Protein AF-A0AAU0EYG3-F1 (afdb_monomer_lite)

Sequence (144 aa):
MEFPILLIVIIALALIFDYINGFHDAANAIATIVSTKVLTPFQAVLWAAFWNFAAFFVAAYLLPGGFKIGNTIAKTVSENYITLEVIFAGIVAGNILELAHLVVWDTIFFFSYLDWRILRGCTDARSKDRLSSRSSITPRCFGI

InterPro domains:
  IPR001204 Phosphate transporter [PF01384] (21-94)
  IPR001204 Phosphate transporter [PTHR11101] (4-108)

Organism: NCBI:txid1735111

pLDDT: mean 74.24, std 15.65, range [35.78, 91.5]

Foldseek 3Di:
DDPPVLVVVLVVLVVVLVVLVLVVVLVLQLLVCVLVVVDDSVVSSVVSVVCSVVVQVCQQPVDDPHPPVVVVVVVVDDPVPPDSVVSVVVSVVSVVVSVVCCVVPVVVVVVVSVVVVVVVVVVVLVVVVVVPPDDDDDDDPDDD

Radius of gyration: 23.28 Å; chains: 1; bounding box: 51×32×68 Å

Structure (mmCIF, N/CA/C/O backbone):
data_AF-A0AAU0EYG3-F1
#
_entry.id   AF-A0AAU0EYG3-F1
#
loop_
_atom_site.group_PDB
_atom_site.id
_atom_site.type_symbol
_atom_site.label_atom_id
_atom_site.label_alt_id
_atom_site.label_comp_id
_atom_site.label_asym_id
_atom_site.label_entity_id
_atom_site.label_seq_id
_atom_site.pdbx_PDB_ins_code
_atom_site.Cartn_x
_atom_site.Cartn_y
_atom_site.Cartn_z
_atom_site.occupancy
_atom_site.B_iso_or_equiv
_atom_site.auth_seq_id
_atom_site.auth_comp_id
_atom_site.auth_asym_id
_atom_site.auth_atom_id
_atom_site.pdbx_PDB_model_num
ATOM 1 N N . MET A 1 1 ? 25.915 -10.167 -21.875 1.00 49.34 1 MET A N 1
ATOM 2 C CA . MET A 1 1 ? 24.647 -10.843 -21.544 1.00 49.34 1 MET A CA 1
ATOM 3 C C . MET A 1 1 ? 24.262 -10.374 -20.132 1.00 49.34 1 MET A C 1
ATOM 5 O O . MET A 1 1 ? 24.940 -9.490 -19.632 1.00 49.34 1 MET A O 1
ATOM 9 N N . GLU A 1 2 ? 23.166 -10.849 -19.535 1.00 59.94 2 GLU A N 1
ATOM 10 C CA . GLU A 1 2 ? 22.831 -10.654 -18.102 1.00 59.94 2 GLU A CA 1
ATOM 11 C C . GLU A 1 2 ? 22.041 -9.407 -17.598 1.00 59.94 2 GLU A C 1
ATOM 13 O O . GLU A 1 2 ? 22.082 -9.093 -16.411 1.00 59.94 2 GLU A O 1
ATOM 18 N N . PHE A 1 3 ? 21.133 -8.807 -18.383 1.00 61.66 3 PHE A N 1
ATOM 19 C CA . PHE A 1 3 ? 20.078 -7.929 -17.813 1.00 61.66 3 PHE A CA 1
ATOM 20 C C . PHE A 1 3 ? 18.914 -8.599 -17.014 1.00 61.66 3 PHE A C 1
ATOM 22 O O . PHE A 1 3 ? 18.184 -7.852 -16.355 1.00 61.66 3 PHE A O 1
ATOM 29 N N . PRO A 1 4 ? 18.676 -9.938 -16.981 1.00 73.94 4 PRO A N 1
ATOM 30 C CA . PRO A 1 4 ? 17.519 -10.481 -16.271 1.00 73.94 4 PRO A CA 1
ATOM 31 C C . PRO A 1 4 ? 17.681 -10.415 -14.748 1.00 73.94 4 PRO A C 1
ATOM 33 O O . PRO A 1 4 ? 16.684 -10.278 -14.053 1.00 73.94 4 PRO A O 1
ATOM 36 N N . ILE A 1 5 ? 18.908 -10.453 -14.213 1.00 83.88 5 ILE A N 1
ATOM 37 C CA . ILE A 1 5 ? 19.129 -10.419 -12.758 1.00 83.88 5 ILE A CA 1
ATOM 38 C C . ILE A 1 5 ? 18.751 -9.046 -12.194 1.00 83.88 5 ILE A C 1
ATOM 40 O O . ILE A 1 5 ? 18.008 -8.974 -11.220 1.00 83.88 5 ILE A O 1
ATOM 44 N N . LEU A 1 6 ? 19.194 -7.958 -12.835 1.00 84.94 6 LEU A N 1
ATOM 45 C CA . LEU A 1 6 ? 18.843 -6.598 -12.415 1.00 84.94 6 LEU A CA 1
ATOM 46 C C . LEU A 1 6 ? 17.331 -6.358 -12.505 1.00 84.94 6 LEU A C 1
ATOM 48 O O . LEU A 1 6 ? 16.744 -5.803 -11.581 1.00 84.94 6 LEU A O 1
ATOM 52 N N . LEU A 1 7 ? 16.689 -6.831 -13.577 1.00 87.31 7 LEU A N 1
ATOM 53 C CA . 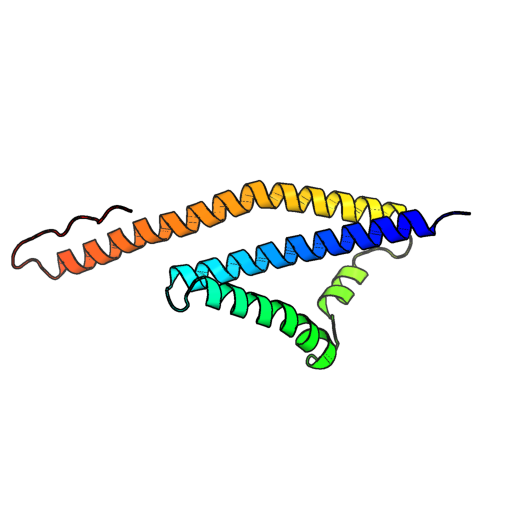LEU A 1 7 ? 15.238 -6.740 -13.727 1.00 87.31 7 LEU A CA 1
ATOM 54 C C . LEU A 1 7 ? 14.496 -7.508 -12.621 1.00 87.31 7 LEU A C 1
ATOM 56 O O . LEU A 1 7 ? 13.555 -6.977 -12.040 1.00 87.31 7 LEU A O 1
ATOM 60 N N . ILE A 1 8 ? 14.933 -8.729 -12.293 1.00 88.94 8 ILE A N 1
ATOM 61 C CA . ILE A 1 8 ? 14.349 -9.528 -11.204 1.00 88.94 8 ILE A CA 1
ATOM 62 C C . ILE A 1 8 ? 14.495 -8.801 -9.863 1.00 88.94 8 ILE A C 1
ATOM 64 O O . ILE A 1 8 ? 13.536 -8.743 -9.095 1.00 88.94 8 ILE A O 1
ATOM 68 N N . VAL A 1 9 ? 15.661 -8.207 -9.592 1.00 88.75 9 VAL A N 1
ATOM 69 C CA . VAL A 1 9 ? 15.902 -7.422 -8.371 1.00 88.75 9 VAL A CA 1
ATOM 70 C C . VAL A 1 9 ? 14.985 -6.199 -8.312 1.00 88.75 9 VAL A C 1
ATOM 72 O O . VAL A 1 9 ? 14.394 -5.936 -7.270 1.00 88.75 9 VAL A O 1
ATOM 75 N N . ILE A 1 10 ? 14.820 -5.482 -9.425 1.00 91.12 10 ILE A N 1
ATOM 76 C CA . ILE A 1 10 ? 13.916 -4.330 -9.524 1.00 91.12 10 ILE A CA 1
ATOM 77 C C . ILE A 1 10 ? 12.471 -4.740 -9.240 1.00 91.12 10 ILE A C 1
ATOM 79 O O . ILE A 1 10 ? 11.805 -4.083 -8.446 1.00 91.12 10 ILE A O 1
ATOM 83 N N . ILE A 1 11 ? 11.996 -5.835 -9.838 1.00 91.25 11 ILE A N 1
ATOM 84 C CA . ILE A 1 11 ? 10.639 -6.345 -9.603 1.00 91.25 11 ILE A CA 1
ATOM 85 C C . ILE A 1 11 ? 10.467 -6.742 -8.133 1.00 91.25 11 ILE A C 1
ATOM 87 O O . ILE A 1 11 ? 9.468 -6.384 -7.518 1.00 91.25 11 ILE A O 1
ATOM 91 N N . ALA A 1 12 ? 11.444 -7.435 -7.544 1.00 91.50 12 ALA A N 1
ATOM 92 C CA . ALA A 1 12 ? 11.391 -7.813 -6.136 1.00 91.50 12 ALA A CA 1
ATOM 93 C C . ALA A 1 12 ? 11.335 -6.583 -5.211 1.00 91.50 12 ALA A C 1
ATOM 95 O O . ALA A 1 12 ? 10.511 -6.543 -4.300 1.00 91.50 12 ALA A O 1
ATOM 96 N N . LEU A 1 13 ? 12.159 -5.561 -5.465 1.00 90.38 13 LEU A N 1
ATOM 97 C CA . LEU A 1 13 ? 12.148 -4.309 -4.702 1.00 90.38 13 LEU A CA 1
ATOM 98 C C . LEU A 1 13 ? 10.851 -3.513 -4.893 1.00 90.38 13 LEU A C 1
ATOM 100 O O . LEU A 1 13 ? 10.367 -2.919 -3.934 1.00 90.38 13 LEU A O 1
ATOM 104 N N . ALA A 1 14 ? 10.279 -3.515 -6.099 1.00 90.38 14 ALA A N 1
ATOM 105 C CA . ALA A 1 14 ? 8.994 -2.878 -6.372 1.00 90.38 14 ALA A CA 1
ATOM 106 C C . ALA A 1 14 ? 7.854 -3.556 -5.594 1.00 90.38 14 ALA A C 1
ATOM 108 O O . ALA A 1 14 ? 7.039 -2.872 -4.986 1.00 90.38 14 ALA A O 1
ATOM 109 N N . LEU A 1 15 ? 7.840 -4.892 -5.532 1.00 91.12 15 LEU A N 1
ATOM 110 C CA . LEU A 1 15 ? 6.848 -5.636 -4.748 1.00 91.12 15 LEU A CA 1
ATOM 111 C C . LEU A 1 15 ? 6.976 -5.378 -3.241 1.00 91.12 15 LEU A C 1
ATOM 113 O O . LEU A 1 15 ? 5.966 -5.294 -2.546 1.00 91.12 15 LEU A O 1
ATOM 117 N N . ILE A 1 16 ? 8.205 -5.249 -2.732 1.00 90.00 16 ILE A N 1
ATOM 118 C CA . ILE A 1 16 ? 8.446 -4.888 -1.327 1.00 90.00 16 ILE A CA 1
ATOM 119 C C . ILE A 1 16 ? 7.926 -3.476 -1.046 1.00 90.00 16 ILE A C 1
ATOM 121 O O . ILE A 1 16 ? 7.235 -3.276 -0.050 1.00 90.00 16 ILE A O 1
ATOM 125 N N . PHE A 1 17 ? 8.217 -2.524 -1.934 1.00 89.19 17 PHE A N 1
ATOM 126 C CA . PHE A 1 17 ? 7.730 -1.153 -1.825 1.00 89.19 17 PHE A CA 1
ATOM 127 C C . PHE A 1 17 ? 6.195 -1.108 -1.783 1.00 89.19 17 PHE A C 1
ATOM 129 O O . PHE A 1 17 ? 5.628 -0.591 -0.825 1.00 89.19 17 PHE A O 1
ATOM 136 N N . ASP A 1 18 ? 5.518 -1.740 -2.747 1.00 88.19 18 ASP A N 1
ATOM 137 C CA . ASP A 1 18 ? 4.051 -1.796 -2.798 1.00 88.19 18 ASP A CA 1
ATOM 138 C C . ASP A 1 18 ? 3.439 -2.442 -1.545 1.00 88.19 18 ASP A C 1
ATOM 140 O O . ASP A 1 18 ? 2.399 -1.996 -1.055 1.00 88.19 18 ASP A O 1
ATOM 144 N N . TYR A 1 19 ? 4.095 -3.464 -0.987 1.00 86.81 19 TYR A N 1
ATOM 145 C CA . TYR A 1 19 ? 3.657 -4.100 0.254 1.00 86.81 19 TYR A CA 1
ATOM 146 C C . TYR A 1 19 ? 3.754 -3.160 1.464 1.00 86.81 19 TYR A C 1
ATOM 148 O O . TYR A 1 19 ? 2.805 -3.076 2.247 1.00 86.81 19 TYR A O 1
ATOM 156 N N . ILE A 1 20 ? 4.879 -2.455 1.626 1.00 86.31 20 ILE A N 1
ATOM 157 C CA . ILE A 1 20 ? 5.084 -1.516 2.740 1.00 86.31 20 ILE A CA 1
ATOM 158 C C . ILE A 1 20 ? 4.069 -0.370 2.655 1.00 86.31 20 ILE A C 1
ATOM 160 O O . ILE A 1 20 ? 3.406 -0.075 3.651 1.00 86.31 20 ILE A O 1
ATOM 164 N N . ASN A 1 21 ? 3.874 0.189 1.457 1.00 85.06 21 ASN A N 1
ATOM 165 C CA . ASN A 1 21 ? 2.897 1.251 1.212 1.00 85.06 21 ASN A CA 1
ATOM 166 C C . ASN A 1 21 ? 1.474 0.807 1.596 1.00 85.06 21 ASN A C 1
ATOM 168 O O . ASN A 1 21 ? 0.775 1.489 2.345 1.00 85.06 21 ASN A O 1
ATOM 172 N N . GLY A 1 22 ? 1.051 -0.380 1.146 1.00 83.69 22 GLY A N 1
ATOM 173 C CA . GLY A 1 22 ? -0.272 -0.917 1.476 1.00 83.69 22 GLY A CA 1
ATOM 174 C C . GLY A 1 22 ? -0.457 -1.214 2.970 1.00 83.69 22 GLY A C 1
ATOM 175 O O . GLY A 1 22 ? -1.558 -1.060 3.506 1.00 83.69 22 GLY A O 1
ATOM 176 N N . PHE A 1 23 ? 0.610 -1.612 3.672 1.00 82.44 23 PHE A N 1
ATOM 177 C CA . PHE A 1 23 ? 0.573 -1.830 5.119 1.00 82.44 23 PHE A CA 1
ATOM 178 C C . PHE A 1 23 ? 0.350 -0.522 5.890 1.00 82.44 23 PHE A C 1
ATOM 180 O O . PHE A 1 23 ? -0.445 -0.505 6.834 1.00 82.44 23 PHE A O 1
ATOM 187 N N . HIS A 1 24 ? 0.987 0.574 5.469 1.00 79.62 24 HIS A N 1
ATOM 188 C CA . HIS A 1 24 ? 0.820 1.887 6.091 1.00 79.62 24 HIS A CA 1
ATOM 189 C C . HIS A 1 24 ? -0.625 2.404 5.960 1.00 79.62 24 HIS A C 1
ATOM 191 O O . HIS A 1 24 ? -1.254 2.792 6.951 1.00 79.62 24 HIS A O 1
ATOM 197 N N . ASP A 1 25 ? -1.211 2.303 4.764 1.00 82.31 25 ASP A N 1
ATOM 198 C CA . ASP A 1 25 ? -2.606 2.691 4.521 1.00 82.31 25 ASP A CA 1
ATOM 199 C C . ASP A 1 25 ? -3.598 1.832 5.321 1.00 82.31 25 ASP A C 1
ATOM 201 O O . ASP A 1 25 ? -4.579 2.338 5.884 1.00 82.31 25 ASP A O 1
ATOM 205 N N . ALA A 1 26 ? -3.323 0.529 5.442 1.00 82.69 26 ALA A N 1
ATOM 206 C CA . ALA A 1 26 ? -4.112 -0.364 6.280 1.00 82.69 26 ALA A CA 1
ATOM 207 C C . ALA A 1 26 ? -4.020 0.015 7.768 1.00 82.69 26 ALA A C 1
ATOM 209 O O . ALA A 1 26 ? -5.050 0.061 8.445 1.00 82.69 26 ALA A O 1
ATOM 210 N N . ALA A 1 27 ? -2.826 0.325 8.283 1.00 81.25 27 ALA A N 1
ATOM 211 C CA . ALA A 1 27 ? -2.620 0.713 9.679 1.00 81.25 27 ALA A CA 1
ATOM 212 C C . ALA A 1 27 ? -3.397 1.991 10.040 1.00 81.25 27 ALA A C 1
ATOM 214 O O . ALA A 1 27 ? -4.097 2.030 11.061 1.00 81.25 27 ALA A O 1
ATOM 215 N N . ASN A 1 28 ? -3.366 2.990 9.155 1.00 79.25 28 ASN A N 1
ATOM 216 C CA . ASN A 1 28 ? -4.096 4.245 9.319 1.00 79.25 28 ASN A CA 1
ATOM 217 C C . ASN A 1 28 ? -5.619 4.026 9.369 1.00 79.25 28 ASN A C 1
ATOM 219 O O . ASN A 1 28 ? -6.313 4.596 10.220 1.00 79.25 28 ASN A O 1
ATOM 223 N N . ALA A 1 29 ? -6.154 3.148 8.516 1.00 76.88 29 ALA A N 1
ATOM 224 C CA . ALA A 1 29 ? -7.573 2.797 8.527 1.00 76.88 29 ALA A CA 1
ATOM 225 C C . ALA A 1 29 ? -7.969 1.973 9.770 1.00 76.88 29 ALA A C 1
ATOM 227 O O . ALA A 1 29 ? -8.997 2.247 10.396 1.00 76.88 29 ALA A O 1
ATOM 228 N N . ILE A 1 30 ? -7.151 1.001 10.184 1.00 82.75 30 ILE A N 1
ATOM 229 C CA . ILE A 1 30 ? -7.427 0.130 11.340 1.00 82.75 30 ILE A CA 1
ATOM 230 C C . ILE A 1 30 ? -7.464 0.933 12.645 1.00 82.75 30 ILE A C 1
ATOM 232 O O . ILE A 1 30 ? -8.352 0.715 13.474 1.00 82.75 30 ILE A O 1
ATOM 236 N N . ALA A 1 31 ? -6.554 1.891 12.827 1.00 78.44 31 ALA A N 1
ATOM 237 C CA . ALA A 1 31 ? -6.488 2.694 14.045 1.00 78.44 31 ALA A CA 1
ATOM 238 C C . ALA A 1 31 ? -7.791 3.458 14.333 1.00 78.44 31 ALA A C 1
ATOM 240 O O . ALA A 1 31 ? -8.221 3.537 15.486 1.00 78.44 31 ALA A O 1
ATOM 241 N N . THR A 1 32 ? -8.472 3.959 13.297 1.00 77.00 32 THR A N 1
ATOM 242 C CA . THR A 1 32 ? -9.770 4.639 13.451 1.00 77.00 32 THR A CA 1
ATOM 243 C C . THR A 1 32 ? -10.869 3.686 13.924 1.00 77.00 32 THR A C 1
ATOM 245 O O . THR A 1 32 ? -11.599 3.982 14.875 1.00 77.00 32 THR A O 1
ATOM 248 N N . ILE A 1 33 ? -10.968 2.514 13.298 1.00 80.50 33 ILE A N 1
ATOM 249 C CA . ILE A 1 33 ? -12.004 1.510 13.561 1.00 80.50 33 ILE A CA 1
ATOM 250 C C . ILE A 1 33 ? -11.829 0.908 14.960 1.00 80.50 33 ILE A C 1
ATOM 252 O O . ILE A 1 33 ? -12.796 0.764 15.713 1.00 80.50 33 ILE A O 1
ATOM 256 N N . VAL A 1 34 ? -10.588 0.604 15.343 1.00 78.44 34 VAL A N 1
ATOM 257 C CA . VAL A 1 34 ? -10.267 0.050 16.664 1.00 78.44 34 VAL A CA 1
ATOM 258 C C . VAL A 1 34 ? -10.435 1.112 17.754 1.00 78.44 34 VAL A C 1
ATOM 260 O O . VAL A 1 34 ? -10.983 0.822 18.819 1.00 78.44 34 VAL A O 1
ATOM 263 N N . SER A 1 35 ? -10.064 2.371 17.490 1.00 74.44 35 SER A N 1
ATOM 264 C CA . SER A 1 35 ? -10.273 3.472 18.442 1.00 74.44 35 SER A CA 1
ATOM 265 C C . SER A 1 35 ? -11.762 3.757 18.679 1.00 74.44 35 SER A C 1
ATOM 267 O O . SER A 1 35 ? -12.186 3.978 19.819 1.00 74.44 35 SER A O 1
ATOM 269 N N . THR A 1 36 ? -12.593 3.678 17.641 1.00 81.44 36 THR A N 1
ATOM 270 C CA . THR A 1 36 ? -14.051 3.843 17.768 1.00 81.44 36 THR A CA 1
ATOM 271 C C . THR A 1 36 ? -14.755 2.624 18.371 1.00 81.44 36 THR A C 1
ATOM 273 O O . THR A 1 36 ? -15.931 2.723 18.712 1.00 81.44 36 THR A O 1
ATOM 276 N N . LYS A 1 37 ? -14.042 1.506 18.584 1.00 76.06 37 LYS A N 1
ATOM 277 C CA . LYS A 1 37 ? -14.567 0.241 19.131 1.00 76.06 37 LYS A CA 1
ATOM 278 C C . LYS A 1 37 ? -15.742 -0.336 18.328 1.00 76.06 37 LYS A C 1
ATOM 280 O O . LYS A 1 37 ? -16.561 -1.064 18.881 1.00 76.06 37 LYS A O 1
ATOM 285 N N . VAL A 1 38 ? -15.825 -0.024 17.033 1.00 78.88 38 VAL A N 1
ATOM 286 C CA . VAL A 1 38 ? -16.881 -0.549 16.149 1.00 78.88 38 VAL A CA 1
ATOM 287 C C . VAL A 1 38 ? -16.617 -2.016 15.801 1.00 78.88 38 VAL A C 1
ATOM 289 O O . VAL A 1 38 ? -17.554 -2.802 15.698 1.00 78.88 38 VAL A O 1
ATOM 292 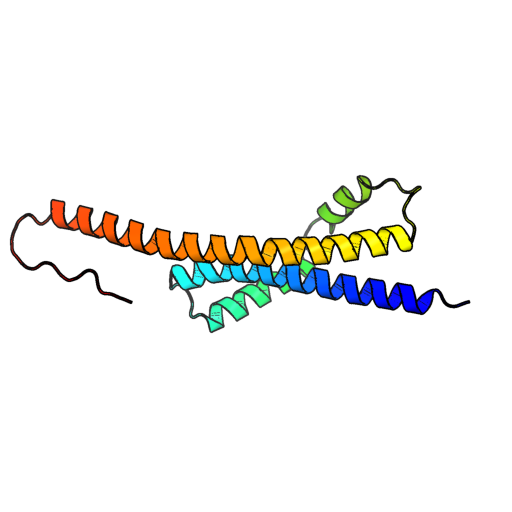N N . LEU A 1 39 ? -15.343 -2.398 15.659 1.00 81.38 39 LEU A N 1
ATOM 293 C CA . LEU A 1 39 ? -14.918 -3.770 15.374 1.00 81.38 39 LEU A CA 1
ATOM 294 C C . LEU A 1 39 ? -13.789 -4.196 16.316 1.00 81.38 39 LEU A C 1
ATOM 296 O O . LEU A 1 39 ? -13.017 -3.368 16.806 1.00 81.38 39 LEU A O 1
ATOM 300 N N . THR A 1 40 ? -13.678 -5.504 16.554 1.00 84.38 40 THR A N 1
ATOM 301 C CA . THR A 1 40 ? -12.519 -6.069 17.263 1.00 84.38 40 THR A CA 1
ATOM 302 C C . THR A 1 40 ? -11.244 -5.907 16.420 1.00 84.38 40 THR A C 1
ATOM 304 O O . THR A 1 40 ? -11.337 -5.869 15.190 1.00 84.38 40 THR A O 1
ATOM 307 N N . PRO A 1 41 ? -10.042 -5.847 17.027 1.00 79.19 41 PRO A N 1
ATOM 308 C CA . PRO A 1 41 ? -8.792 -5.632 16.289 1.00 79.19 41 PRO A CA 1
ATOM 309 C C . PRO A 1 41 ? -8.574 -6.644 15.158 1.00 79.19 41 PRO A C 1
ATOM 311 O O . PRO A 1 41 ? -8.170 -6.275 14.062 1.00 79.19 41 PRO A O 1
ATOM 314 N N . PHE A 1 42 ? -8.924 -7.911 15.392 1.00 84.50 42 PHE A N 1
ATOM 315 C CA . PHE A 1 42 ? -8.798 -8.965 14.387 1.00 84.50 42 PHE A CA 1
ATOM 316 C C . PHE A 1 42 ? -9.791 -8.798 13.226 1.00 84.50 42 PHE A C 1
ATOM 318 O O . PHE A 1 42 ? -9.425 -8.948 12.062 1.00 84.50 42 PHE A O 1
ATOM 325 N N . GLN A 1 43 ? -11.039 -8.422 13.525 1.00 86.88 43 GLN A N 1
ATOM 326 C CA . GLN A 1 43 ? -12.035 -8.112 12.495 1.00 86.88 43 GLN A CA 1
ATOM 327 C C . GLN A 1 43 ? -11.638 -6.880 11.678 1.00 86.88 43 GLN A C 1
ATOM 329 O O . GLN A 1 43 ? -11.843 -6.872 10.469 1.00 86.88 43 GLN A O 1
ATOM 334 N N . ALA A 1 44 ? -11.045 -5.864 12.311 1.00 85.56 44 ALA A N 1
ATOM 335 C CA . ALA A 1 44 ? -10.567 -4.670 11.622 1.00 85.56 44 ALA A CA 1
ATOM 336 C C . ALA A 1 44 ? -9.440 -4.995 10.627 1.00 85.56 44 ALA A C 1
ATOM 338 O O . ALA A 1 44 ? -9.465 -4.495 9.505 1.00 85.56 44 ALA A O 1
ATOM 339 N N . VAL A 1 45 ? -8.506 -5.881 10.993 1.00 85.94 45 VAL A N 1
ATOM 340 C CA . VAL A 1 45 ? -7.443 -6.350 10.086 1.00 85.94 45 VAL A CA 1
ATOM 341 C C . VAL A 1 45 ? -8.030 -7.104 8.892 1.00 85.94 45 VAL A C 1
ATOM 343 O O . VAL A 1 45 ? -7.688 -6.798 7.753 1.00 85.94 45 VAL A O 1
ATOM 346 N N . LEU A 1 46 ? -8.950 -8.046 9.128 1.00 88.00 46 LEU A N 1
ATOM 347 C CA . LEU A 1 46 ? -9.614 -8.783 8.044 1.00 88.00 46 LEU A CA 1
ATOM 348 C C . LEU A 1 46 ? -10.400 -7.852 7.112 1.00 88.00 46 LEU A C 1
ATOM 350 O O . LEU A 1 46 ? -10.376 -8.024 5.895 1.00 88.00 46 LEU A O 1
ATOM 354 N N . TRP A 1 47 ? -11.063 -6.844 7.677 1.00 87.12 47 TRP A N 1
ATOM 355 C CA . TRP A 1 47 ? -11.801 -5.841 6.918 1.00 87.12 47 TRP A CA 1
ATOM 356 C C . TRP A 1 47 ? -10.875 -4.973 6.058 1.00 87.12 47 TRP A C 1
ATOM 358 O O . TRP A 1 47 ? -11.136 -4.782 4.871 1.00 87.12 47 TRP A O 1
ATOM 368 N N . ALA A 1 48 ? -9.765 -4.495 6.623 1.00 86.38 48 ALA A N 1
ATOM 369 C CA . ALA A 1 48 ? -8.771 -3.711 5.896 1.00 86.38 48 ALA A CA 1
ATOM 370 C C . ALA A 1 48 ? -8.100 -4.523 4.777 1.00 86.38 48 ALA A C 1
ATOM 372 O O . ALA A 1 48 ? -7.923 -4.010 3.671 1.00 86.38 48 ALA A O 1
ATOM 373 N N . ALA A 1 49 ? -7.777 -5.794 5.031 1.00 86.75 49 ALA A N 1
ATOM 374 C CA . ALA A 1 49 ? -7.216 -6.695 4.027 1.00 86.75 49 ALA A CA 1
ATOM 375 C C . ALA A 1 49 ? -8.196 -6.936 2.868 1.00 86.75 49 ALA A C 1
ATOM 377 O O . ALA A 1 49 ? -7.801 -6.886 1.702 1.00 86.75 49 ALA A O 1
ATOM 378 N N . PHE A 1 50 ? -9.482 -7.136 3.175 1.00 89.62 50 PHE A N 1
ATOM 379 C CA . PHE A 1 50 ? -10.517 -7.323 2.161 1.00 89.62 50 PHE A CA 1
ATOM 380 C C . PHE A 1 50 ? -10.630 -6.115 1.227 1.00 89.62 50 PHE A C 1
ATOM 382 O O . PHE A 1 50 ? -10.607 -6.282 0.009 1.00 89.62 50 PHE A O 1
ATOM 389 N N . TRP A 1 51 ? -10.705 -4.898 1.772 1.00 87.38 51 TRP A N 1
ATOM 390 C CA . TRP A 1 51 ? -10.834 -3.693 0.950 1.00 87.38 51 TRP A CA 1
ATOM 391 C C . TRP A 1 51 ? -9.567 -3.348 0.172 1.00 87.38 51 TRP A C 1
ATOM 393 O O . TRP A 1 51 ? -9.688 -2.924 -0.974 1.00 87.38 51 TRP A O 1
ATOM 403 N N . ASN A 1 52 ? -8.375 -3.589 0.729 1.00 85.75 52 ASN A N 1
ATOM 404 C CA . ASN A 1 52 ? -7.119 -3.414 -0.008 1.00 85.75 52 ASN A CA 1
ATOM 405 C C . ASN A 1 52 ? -7.042 -4.340 -1.229 1.00 85.75 52 ASN A C 1
ATOM 407 O O . ASN A 1 52 ? -6.674 -3.908 -2.319 1.00 85.75 52 ASN A O 1
ATOM 411 N N . PHE A 1 53 ? -7.465 -5.596 -1.083 1.00 85.44 53 PHE A N 1
ATOM 412 C CA . PHE A 1 53 ? -7.517 -6.524 -2.210 1.00 85.44 53 PHE A CA 1
ATOM 413 C C . PHE A 1 53 ? -8.628 -6.159 -3.203 1.00 85.44 53 PHE A C 1
ATOM 415 O O . PHE A 1 53 ? -8.394 -6.097 -4.409 1.00 85.44 53 PHE A O 1
ATOM 422 N N . ALA A 1 54 ? -9.835 -5.862 -2.711 1.00 87.50 54 ALA A N 1
ATOM 423 C CA . ALA A 1 54 ? -10.979 -5.506 -3.547 1.00 87.50 54 ALA A CA 1
ATOM 424 C C . ALA A 1 54 ? -10.746 -4.217 -4.352 1.00 87.50 54 ALA A C 1
ATOM 426 O O . ALA A 1 54 ? -11.207 -4.124 -5.491 1.00 87.50 54 ALA A O 1
ATOM 427 N N . ALA A 1 55 ? -10.0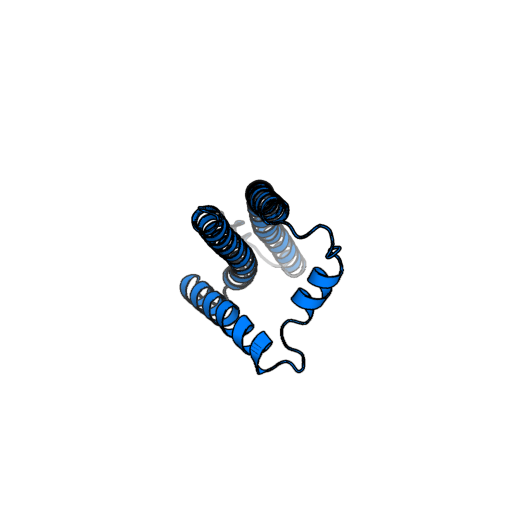03 -3.250 -3.804 1.00 84.12 55 ALA A N 1
ATOM 428 C CA . ALA A 1 55 ? -9.678 -1.993 -4.472 1.00 84.12 55 ALA A CA 1
ATOM 429 C C . ALA A 1 55 ? -8.979 -2.214 -5.820 1.00 84.12 55 ALA A C 1
ATOM 431 O O . ALA A 1 55 ? -9.323 -1.543 -6.794 1.00 84.12 55 ALA A O 1
ATOM 432 N N . PHE A 1 56 ? -8.079 -3.200 -5.916 1.00 83.62 56 PHE A N 1
ATOM 433 C CA . PHE A 1 56 ? -7.431 -3.559 -7.178 1.00 83.62 56 PHE A CA 1
ATOM 434 C C . PHE A 1 56 ? -8.450 -4.002 -8.239 1.00 83.62 56 PHE A C 1
ATOM 436 O O . PHE A 1 56 ? -8.420 -3.513 -9.367 1.00 83.62 56 PHE A O 1
ATOM 443 N N . PHE A 1 57 ? -9.400 -4.873 -7.884 1.00 85.00 57 PHE A N 1
ATOM 444 C CA . PHE A 1 57 ? -10.420 -5.357 -8.824 1.00 85.00 57 PHE A CA 1
ATOM 445 C C . PHE A 1 57 ? -11.421 -4.272 -9.206 1.00 85.00 57 PHE A C 1
ATOM 447 O O . PHE A 1 57 ? -11.814 -4.174 -10.367 1.00 85.00 57 PHE A O 1
ATOM 454 N N . VAL A 1 58 ? -11.815 -3.430 -8.251 1.00 85.50 58 VAL A N 1
ATOM 455 C CA . VAL A 1 58 ? -12.693 -2.285 -8.510 1.00 85.50 58 VAL A CA 1
ATOM 456 C C . VAL A 1 58 ? -12.014 -1.305 -9.467 1.00 85.50 58 VAL A C 1
ATOM 458 O O . VAL A 1 58 ? -12.632 -0.868 -10.438 1.00 85.50 58 VAL A O 1
ATOM 461 N N . ALA A 1 59 ? -10.732 -1.006 -9.253 1.00 80.81 59 ALA A N 1
ATOM 462 C CA . ALA A 1 59 ? -9.966 -0.135 -10.135 1.00 80.81 59 ALA A CA 1
ATOM 463 C C . ALA A 1 59 ? -9.751 -0.744 -11.529 1.00 80.81 59 ALA A C 1
ATOM 465 O O . ALA A 1 59 ? -9.875 -0.036 -12.527 1.00 80.81 59 ALA A O 1
ATOM 466 N N . ALA A 1 60 ? -9.459 -2.043 -11.608 1.00 80.62 60 ALA A N 1
ATOM 467 C CA . ALA A 1 60 ? -9.173 -2.724 -12.866 1.00 80.62 60 ALA A CA 1
ATOM 468 C C . ALA A 1 60 ? -10.428 -2.983 -13.719 1.00 80.62 60 ALA A C 1
ATOM 470 O O . ALA A 1 60 ? -10.371 -2.821 -14.937 1.00 80.62 60 ALA A O 1
ATOM 471 N N . TYR A 1 61 ? -11.548 -3.374 -13.102 1.00 80.75 61 TYR A N 1
ATOM 472 C CA . TYR A 1 61 ? -12.723 -3.886 -13.821 1.00 80.75 61 TYR A CA 1
ATOM 473 C C . TYR A 1 61 ? -13.978 -3.019 -13.694 1.00 80.75 61 TYR A C 1
ATOM 475 O O . TYR 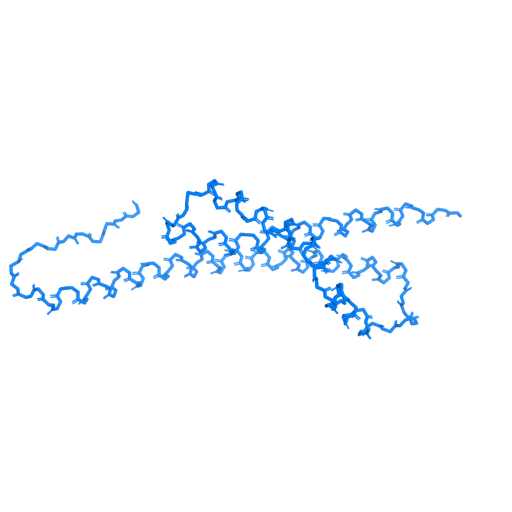A 1 61 ? -14.797 -3.018 -14.610 1.00 80.75 61 TYR A O 1
ATOM 483 N N . LEU A 1 62 ? -14.164 -2.301 -12.580 1.00 80.06 62 LEU A N 1
ATOM 484 C CA . LEU A 1 62 ? -15.420 -1.591 -12.305 1.00 80.06 62 LEU A CA 1
ATOM 485 C C . LEU A 1 62 ? -15.382 -0.116 -12.732 1.00 80.06 62 LEU A C 1
ATOM 487 O O . LEU A 1 62 ? -16.414 0.445 -13.099 1.00 80.06 62 LEU A O 1
ATOM 491 N N . LEU A 1 63 ? -14.211 0.527 -12.704 1.00 79.31 63 LEU A N 1
ATOM 492 C CA . LEU A 1 63 ? -14.067 1.931 -13.091 1.00 79.31 63 LEU A CA 1
ATOM 493 C C . LEU A 1 63 ? -13.839 2.089 -14.609 1.00 79.31 63 LEU A C 1
ATOM 495 O O . LEU A 1 63 ? -12.848 1.577 -15.139 1.00 79.31 63 LEU A O 1
ATOM 499 N N . PRO A 1 64 ? -14.683 2.862 -15.328 1.00 65.12 64 PRO A N 1
ATOM 500 C CA . PRO A 1 64 ? -14.488 3.118 -16.752 1.00 65.12 64 PRO A CA 1
ATOM 501 C C . PRO A 1 64 ? -13.223 3.963 -16.960 1.00 65.12 64 PRO A C 1
ATOM 503 O O . PRO A 1 64 ? -13.212 5.173 -16.709 1.00 65.12 64 PRO A O 1
ATOM 506 N N . GLY A 1 65 ? -12.141 3.303 -17.381 1.00 68.88 65 GLY A N 1
ATOM 507 C CA . GLY A 1 65 ? -10.816 3.882 -17.634 1.00 68.88 65 GLY A CA 1
ATOM 508 C C . GLY A 1 65 ? -9.658 3.301 -16.808 1.00 68.88 65 GLY A C 1
ATOM 509 O O . GLY A 1 65 ? -8.566 3.865 -16.871 1.00 68.88 65 GLY A O 1
ATOM 510 N N . GLY A 1 66 ? -9.867 2.206 -16.065 1.00 70.50 66 GLY A N 1
ATOM 511 C CA . GLY A 1 66 ? -8.799 1.455 -15.388 1.00 70.50 66 GLY A CA 1
ATOM 512 C C . GLY A 1 66 ? -8.004 2.282 -14.366 1.00 70.50 66 GLY A C 1
ATOM 513 O O . GLY A 1 66 ? -8.547 3.170 -13.705 1.00 70.50 66 GLY A O 1
ATOM 514 N N . PHE A 1 67 ? -6.690 2.038 -14.274 1.00 74.81 67 PHE A N 1
ATOM 515 C CA . PHE A 1 67 ? -5.749 2.770 -13.408 1.00 74.81 67 PHE A CA 1
ATOM 516 C C . PHE A 1 67 ? -5.460 4.197 -13.910 1.00 74.81 67 PHE A C 1
ATOM 518 O O . PHE A 1 67 ? -4.349 4.533 -14.328 1.00 74.81 67 PHE A O 1
ATOM 525 N N . LYS A 1 68 ? -6.463 5.079 -13.852 1.00 77.31 68 LYS A N 1
ATOM 526 C CA . LYS A 1 68 ? -6.343 6.485 -14.280 1.00 77.31 68 LYS A CA 1
ATOM 527 C C . LYS A 1 68 ? -5.220 7.235 -13.563 1.00 77.31 68 LYS A C 1
ATOM 529 O O . LYS A 1 68 ? -4.535 8.035 -14.198 1.00 77.31 68 LYS A O 1
ATOM 534 N N . ILE A 1 69 ? -5.016 6.970 -12.270 1.00 81.25 69 ILE A N 1
ATOM 535 C CA . ILE A 1 69 ? -3.967 7.628 -11.478 1.00 81.25 69 ILE A CA 1
ATOM 536 C C . ILE A 1 69 ? -2.578 7.211 -11.970 1.00 81.25 69 ILE A C 1
ATOM 538 O O . ILE A 1 69 ? -1.770 8.080 -12.285 1.00 81.25 69 ILE A O 1
ATOM 542 N N . GLY A 1 70 ? -2.335 5.907 -12.146 1.00 80.19 70 GLY A N 1
ATOM 543 C CA . GLY A 1 70 ? -1.056 5.399 -12.654 1.00 80.19 70 GLY A CA 1
ATOM 544 C C . GLY A 1 70 ? -0.695 5.993 -14.016 1.00 80.19 70 GLY A C 1
ATOM 545 O O . GLY A 1 70 ? 0.403 6.507 -14.199 1.00 80.19 70 GLY A O 1
ATOM 546 N N . ASN A 1 71 ? -1.661 6.054 -14.937 1.00 82.62 71 ASN A N 1
ATOM 547 C CA . ASN A 1 71 ? -1.457 6.658 -16.257 1.00 82.62 71 ASN A CA 1
ATOM 548 C C . ASN A 1 71 ? -1.249 8.178 -16.218 1.00 82.62 71 ASN A C 1
ATOM 550 O O . ASN A 1 71 ? -0.652 8.739 -17.133 1.00 82.62 71 ASN A O 1
ATOM 554 N N . THR A 1 72 ? -1.762 8.864 -15.197 1.00 86.19 72 THR A N 1
ATOM 555 C CA . THR A 1 72 ? -1.559 10.310 -15.035 1.00 86.19 72 THR A CA 1
ATOM 556 C C . THR A 1 72 ? -0.155 10.599 -14.514 1.00 86.19 72 THR A C 1
ATOM 558 O O . THR A 1 72 ? 0.504 11.495 -15.029 1.00 86.19 72 THR A O 1
ATOM 561 N N . ILE A 1 73 ? 0.330 9.800 -13.560 1.00 86.00 73 ILE A N 1
ATOM 562 C CA . ILE A 1 73 ? 1.686 9.923 -13.010 1.00 86.00 73 ILE A CA 1
ATOM 563 C C . ILE A 1 73 ? 2.731 9.464 -14.036 1.00 86.00 73 ILE A C 1
ATOM 565 O O . ILE A 1 73 ? 3.756 10.112 -14.208 1.00 86.00 73 ILE A O 1
ATOM 569 N N . ALA A 1 74 ? 2.463 8.407 -14.805 1.00 83.94 74 ALA A N 1
ATOM 570 C CA . ALA A 1 74 ? 3.384 7.959 -15.850 1.00 83.94 74 ALA A CA 1
ATOM 571 C C . ALA A 1 74 ? 3.658 9.053 -16.901 1.00 83.94 74 ALA A C 1
ATOM 573 O O . ALA A 1 74 ? 4.780 9.181 -17.379 1.00 83.94 74 ALA A O 1
ATOM 574 N N . LYS A 1 75 ? 2.663 9.899 -17.205 1.00 85.50 75 LYS A N 1
ATOM 575 C CA . LYS A 1 75 ? 2.806 11.025 -18.144 1.00 85.50 75 LYS A CA 1
ATOM 576 C C . LYS A 1 75 ? 3.659 12.178 -17.618 1.00 85.50 75 LYS A C 1
ATOM 578 O O . LYS A 1 75 ? 4.065 13.019 -18.412 1.00 85.50 75 LYS A O 1
ATOM 583 N N . THR A 1 76 ? 3.912 12.259 -16.309 1.00 86.06 76 THR A N 1
ATOM 584 C CA . THR A 1 76 ? 4.801 13.295 -15.762 1.00 86.06 76 THR A CA 1
ATOM 585 C C . THR A 1 76 ? 6.276 12.957 -15.964 1.00 86.06 76 THR A C 1
ATOM 587 O O . THR A 1 76 ? 7.127 13.819 -15.764 1.00 86.06 76 THR A O 1
ATOM 590 N N . VAL A 1 77 ? 6.592 11.716 -16.349 1.00 85.31 77 VAL A N 1
ATOM 591 C CA . VAL A 1 77 ? 7.960 11.255 -16.589 1.00 85.31 77 VAL A CA 1
ATOM 592 C C . VAL A 1 77 ? 8.282 11.353 -18.079 1.00 85.31 77 VAL A C 1
ATOM 594 O O . VAL A 1 77 ? 7.553 10.843 -18.925 1.00 85.31 77 VAL A O 1
ATOM 597 N N . SER A 1 78 ? 9.397 12.004 -18.404 1.00 85.06 78 SER A N 1
ATOM 598 C CA . SER A 1 78 ? 9.886 12.124 -19.778 1.00 85.06 78 SER A CA 1
ATOM 599 C C . SER A 1 78 ? 10.365 10.772 -20.318 1.00 85.06 78 SER A C 1
ATOM 601 O O . SER A 1 78 ? 11.319 10.198 -19.793 1.00 85.06 78 SER A O 1
ATOM 603 N N . GLU A 1 79 ? 9.766 10.307 -21.419 1.00 82.62 79 GLU A N 1
ATOM 604 C CA . GLU A 1 79 ? 10.044 8.994 -22.031 1.00 82.62 79 GLU A CA 1
ATOM 605 C C . GLU A 1 79 ? 11.522 8.790 -22.416 1.00 82.62 79 GLU A C 1
ATOM 607 O O . GLU A 1 79 ? 12.041 7.680 -22.334 1.00 82.62 79 GLU A O 1
ATOM 612 N N . ASN A 1 80 ? 12.236 9.873 -22.744 1.00 83.69 80 ASN A N 1
ATOM 613 C CA . ASN A 1 80 ? 13.648 9.836 -23.148 1.00 83.69 80 ASN A CA 1
ATOM 614 C C . ASN A 1 80 ? 14.625 9.405 -22.038 1.00 83.69 80 ASN A C 1
ATOM 616 O O . ASN A 1 80 ? 15.787 9.135 -22.329 1.00 83.69 80 ASN A O 1
ATOM 620 N N . TYR A 1 81 ? 14.184 9.367 -20.777 1.00 82.19 81 TYR A N 1
ATOM 621 C CA . TYR A 1 81 ? 15.038 9.069 -19.620 1.00 82.19 81 TYR A CA 1
ATOM 622 C C . TYR A 1 81 ? 14.622 7.793 -18.879 1.00 82.19 81 TYR A C 1
ATOM 624 O O . TYR A 1 81 ? 15.113 7.530 -17.782 1.00 82.19 81 TYR A O 1
ATOM 632 N N . ILE A 1 82 ? 13.728 6.987 -19.458 1.00 82.88 82 ILE A N 1
ATOM 633 C CA . ILE A 1 82 ? 13.287 5.727 -18.853 1.00 82.88 82 ILE A CA 1
ATOM 634 C C . ILE A 1 82 ? 14.333 4.646 -19.151 1.00 82.88 82 ILE A C 1
ATOM 636 O O . ILE A 1 82 ? 14.168 3.818 -20.045 1.00 82.88 82 ILE A O 1
ATOM 640 N N . THR A 1 83 ? 15.440 4.672 -18.408 1.00 88.75 83 THR A N 1
ATOM 641 C CA . THR A 1 83 ? 16.428 3.585 -18.393 1.00 88.75 83 THR A CA 1
ATOM 642 C C . THR A 1 83 ? 16.274 2.736 -17.135 1.00 88.75 83 THR A C 1
ATOM 644 O O . THR A 1 83 ? 15.719 3.173 -16.121 1.00 88.75 83 THR A O 1
ATOM 647 N N . LEU A 1 84 ? 16.757 1.494 -17.191 1.00 84.81 84 LEU A N 1
ATOM 648 C CA . LEU A 1 84 ? 16.608 0.536 -16.094 1.00 84.81 84 LEU A CA 1
ATOM 649 C C . LEU A 1 84 ? 17.319 1.013 -14.814 1.00 84.81 84 LEU A C 1
ATOM 651 O O . LEU A 1 84 ? 16.849 0.763 -13.706 1.00 84.81 84 LEU A O 1
ATOM 655 N N . GLU A 1 85 ? 18.410 1.761 -14.964 1.00 86.06 85 GLU A N 1
ATOM 656 C CA . GLU A 1 85 ? 19.178 2.372 -13.879 1.00 86.06 85 GLU A CA 1
ATOM 657 C C . GLU A 1 85 ? 18.395 3.489 -13.183 1.00 86.06 85 GLU A C 1
ATOM 659 O O . GLU A 1 85 ? 18.434 3.592 -11.958 1.00 86.06 85 GLU A O 1
ATOM 664 N N . VAL A 1 86 ? 17.647 4.298 -13.943 1.00 87.94 86 VAL A N 1
ATOM 665 C CA . VAL A 1 86 ? 16.789 5.356 -13.385 1.00 87.94 86 VAL A CA 1
ATOM 666 C C . VAL A 1 86 ? 15.634 4.741 -12.598 1.00 87.94 86 VAL A C 1
ATOM 668 O O . VAL A 1 86 ? 15.335 5.197 -11.495 1.00 87.94 86 VAL A O 1
ATOM 671 N N . ILE A 1 87 ? 15.029 3.664 -13.113 1.00 88.88 87 ILE A N 1
ATOM 672 C CA . ILE A 1 87 ? 13.980 2.914 -12.405 1.00 88.88 87 ILE A CA 1
ATOM 673 C C . ILE A 1 87 ? 14.533 2.324 -11.101 1.00 88.88 87 ILE A C 1
ATOM 675 O O . ILE A 1 87 ? 13.911 2.465 -10.049 1.00 88.88 87 ILE A O 1
ATOM 679 N N . PHE A 1 88 ? 15.720 1.712 -11.146 1.00 88.06 88 PHE A N 1
ATOM 680 C CA . PHE A 1 88 ? 16.378 1.171 -9.958 1.00 88.06 88 PHE A CA 1
ATOM 681 C C . PHE A 1 88 ? 16.659 2.256 -8.912 1.00 88.06 88 PHE A C 1
ATOM 683 O O . PHE A 1 88 ? 16.292 2.093 -7.749 1.00 88.06 88 PHE A O 1
ATOM 690 N N . ALA A 1 89 ? 17.244 3.387 -9.319 1.00 88.75 89 ALA A N 1
ATOM 691 C CA . ALA A 1 89 ? 17.510 4.512 -8.427 1.00 88.75 89 ALA A CA 1
ATOM 692 C C . ALA A 1 89 ? 16.218 5.081 -7.820 1.00 88.75 89 ALA A C 1
ATOM 694 O O . ALA A 1 89 ? 16.181 5.371 -6.625 1.00 88.75 89 ALA A O 1
ATOM 695 N N . GLY A 1 90 ? 15.150 5.185 -8.617 1.00 90.31 90 GLY A N 1
ATOM 696 C CA . GLY A 1 90 ? 13.837 5.638 -8.166 1.00 90.31 90 GLY A CA 1
ATOM 697 C C . GLY A 1 90 ? 13.221 4.717 -7.114 1.00 90.31 90 GLY A C 1
ATOM 698 O O . GLY A 1 90 ? 12.755 5.197 -6.086 1.00 90.31 90 GLY A O 1
ATOM 699 N N . ILE A 1 91 ? 13.275 3.400 -7.318 1.00 91.50 91 ILE A N 1
ATOM 700 C CA . ILE A 1 91 ? 12.741 2.421 -6.360 1.00 91.50 91 ILE A CA 1
ATOM 701 C C . ILE A 1 91 ? 13.578 2.383 -5.081 1.00 91.50 91 ILE A C 1
ATOM 703 O O . ILE A 1 91 ? 13.017 2.320 -3.989 1.00 91.50 91 ILE A O 1
ATOM 707 N N . VAL A 1 92 ? 14.908 2.445 -5.178 1.00 91.31 92 VAL A N 1
ATOM 708 C CA . VAL A 1 92 ? 15.778 2.506 -3.993 1.00 91.31 92 VAL A CA 1
ATOM 709 C C . VAL A 1 92 ? 15.494 3.773 -3.189 1.00 91.31 92 VAL A C 1
ATOM 711 O O . VAL A 1 92 ? 15.300 3.693 -1.978 1.00 91.31 92 VAL A O 1
ATOM 714 N N . ALA A 1 93 ? 15.403 4.928 -3.854 1.00 90.12 93 ALA A N 1
ATOM 715 C CA . ALA A 1 93 ? 15.036 6.180 -3.206 1.00 90.12 93 ALA A CA 1
ATOM 716 C C . ALA A 1 93 ? 13.639 6.101 -2.575 1.00 90.12 93 ALA A C 1
ATOM 718 O O . ALA A 1 93 ? 13.487 6.500 -1.427 1.00 90.12 93 ALA A O 1
ATOM 719 N N . GLY A 1 94 ? 12.654 5.538 -3.281 1.00 89.31 94 GLY A N 1
ATOM 720 C CA . GLY A 1 94 ? 11.292 5.339 -2.784 1.00 89.31 94 GLY A CA 1
ATOM 721 C C . GLY A 1 94 ? 11.253 4.499 -1.511 1.00 89.31 94 GLY A C 1
ATOM 722 O O . GLY A 1 94 ? 10.710 4.946 -0.511 1.00 89.31 94 GLY A O 1
ATOM 723 N N . ASN A 1 95 ? 11.918 3.341 -1.500 1.00 88.88 95 ASN A N 1
ATOM 724 C CA . ASN A 1 95 ? 12.016 2.499 -0.305 1.00 88.88 95 ASN A CA 1
ATOM 725 C C . ASN A 1 95 ? 12.685 3.235 0.867 1.00 88.88 95 ASN A C 1
ATOM 727 O O . ASN A 1 95 ? 12.205 3.162 1.992 1.00 88.88 95 ASN A O 1
ATOM 731 N N . ILE A 1 96 ? 13.780 3.964 0.626 1.00 88.50 96 ILE A N 1
ATOM 732 C CA . ILE A 1 96 ? 14.464 4.728 1.682 1.00 88.50 96 ILE A CA 1
ATOM 733 C C . ILE A 1 96 ? 13.555 5.831 2.236 1.00 88.50 96 ILE A C 1
ATOM 735 O O . ILE A 1 96 ? 13.510 6.034 3.450 1.00 88.50 96 ILE A O 1
ATOM 739 N N . LEU A 1 97 ? 12.849 6.546 1.358 1.00 86.19 97 LEU A N 1
ATOM 740 C CA . LEU A 1 97 ? 11.957 7.633 1.745 1.00 86.19 97 LEU A CA 1
ATOM 741 C C . LEU A 1 97 ? 10.757 7.106 2.535 1.00 86.19 97 LEU A C 1
ATOM 743 O O . LEU A 1 97 ? 10.401 7.704 3.546 1.00 86.19 97 LEU A O 1
ATOM 747 N N . GLU A 1 98 ? 10.208 5.963 2.127 1.00 85.38 98 GLU A N 1
ATOM 748 C CA . GLU A 1 98 ? 9.138 5.268 2.842 1.00 85.38 98 GLU A CA 1
ATOM 749 C C . GLU A 1 98 ? 9.609 4.834 4.233 1.00 85.38 98 GLU A C 1
ATOM 751 O O . GLU A 1 98 ? 8.956 5.108 5.232 1.00 85.38 98 GLU A O 1
ATOM 756 N N . LEU A 1 99 ? 10.810 4.257 4.348 1.00 81.69 99 LEU A N 1
ATOM 757 C CA . LEU A 1 99 ? 11.388 3.895 5.646 1.00 81.69 99 LEU A CA 1
ATOM 758 C C . LEU A 1 99 ? 11.606 5.113 6.554 1.00 81.69 99 LEU A C 1
ATOM 760 O O . LEU A 1 99 ? 11.370 5.039 7.760 1.00 81.69 99 LEU A O 1
ATOM 764 N N . ALA A 1 100 ? 12.059 6.236 5.997 1.00 82.81 100 ALA A N 1
ATOM 765 C CA . ALA A 1 100 ? 12.199 7.480 6.748 1.00 82.81 100 ALA A CA 1
ATOM 766 C C . ALA A 1 100 ? 10.832 8.026 7.189 1.00 82.81 100 ALA A C 1
ATOM 768 O O . ALA A 1 100 ? 10.694 8.529 8.306 1.00 82.81 100 ALA A O 1
ATOM 769 N N . HIS A 1 101 ? 9.823 7.901 6.327 1.00 77.94 101 HIS A N 1
ATOM 770 C CA . HIS A 1 101 ? 8.448 8.270 6.618 1.00 77.94 101 HIS A CA 1
ATOM 771 C C . HIS A 1 101 ? 7.873 7.410 7.741 1.00 77.94 101 HIS A C 1
ATOM 773 O O . HIS A 1 101 ? 7.388 8.001 8.695 1.00 77.94 101 HIS A O 1
ATOM 779 N N . LEU A 1 102 ? 8.058 6.085 7.741 1.00 72.12 102 LEU A N 1
ATOM 780 C CA . LEU A 1 102 ? 7.619 5.186 8.822 1.00 72.12 102 LEU A CA 1
ATOM 781 C C . LEU A 1 102 ? 8.089 5.653 10.209 1.00 72.12 102 LEU A C 1
ATOM 783 O O . LEU A 1 102 ? 7.295 5.727 11.144 1.00 72.12 102 LEU A O 1
ATOM 787 N N . VAL A 1 103 ? 9.357 6.054 10.351 1.00 72.38 103 VAL A N 1
ATOM 788 C CA . VAL A 1 103 ? 9.897 6.526 11.643 1.00 72.38 103 VAL A CA 1
ATOM 789 C C . VAL A 1 103 ? 9.184 7.794 12.128 1.00 72.38 103 VAL A C 1
ATOM 791 O O . VAL A 1 103 ? 8.933 7.958 13.325 1.00 72.38 103 VAL A O 1
ATOM 794 N N . VAL A 1 104 ? 8.845 8.697 11.209 1.00 73.25 104 VAL A N 1
ATOM 795 C CA . VAL A 1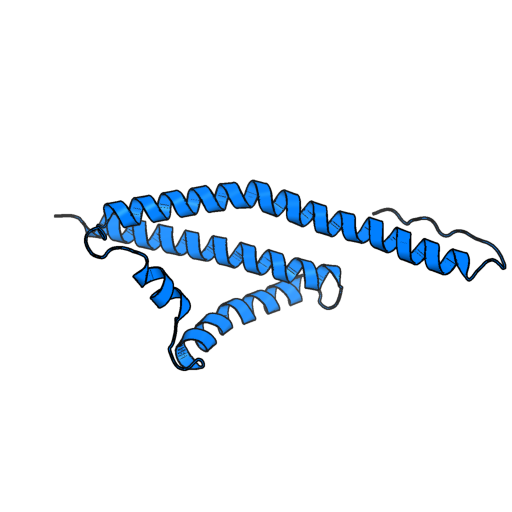 104 ? 8.206 9.981 11.523 1.00 73.25 104 VAL A CA 1
ATOM 796 C C . VAL A 1 104 ? 6.696 9.816 11.703 1.00 73.25 104 VAL A C 1
ATOM 798 O O . VAL A 1 104 ? 6.127 10.308 12.677 1.00 73.25 104 VAL A O 1
ATOM 801 N N . TRP A 1 105 ? 6.045 9.109 10.787 1.00 66.06 105 TRP A N 1
ATOM 802 C CA . TRP A 1 105 ? 4.599 8.968 10.720 1.00 66.06 105 TRP A CA 1
ATOM 803 C C . TRP A 1 105 ? 4.039 8.015 11.758 1.00 66.06 105 TRP A C 1
ATOM 805 O O . TRP A 1 105 ? 3.072 8.394 12.414 1.00 66.06 105 TRP A O 1
ATOM 815 N N . ASP A 1 106 ? 4.645 6.851 11.997 1.00 65.69 106 ASP A N 1
ATOM 816 C CA . ASP A 1 106 ? 4.125 5.926 13.012 1.00 65.69 106 ASP A CA 1
ATOM 817 C C . ASP A 1 106 ? 4.238 6.543 14.411 1.00 65.69 106 ASP A C 1
ATOM 819 O O . ASP A 1 106 ? 3.322 6.430 15.230 1.00 65.69 106 ASP A O 1
ATOM 823 N N . THR A 1 107 ? 5.309 7.304 14.659 1.00 62.12 107 THR A N 1
ATOM 824 C CA . THR A 1 107 ? 5.482 8.048 15.911 1.00 62.12 107 THR A CA 1
ATOM 825 C C . THR A 1 107 ? 4.419 9.139 16.062 1.00 62.12 107 THR A C 1
ATOM 827 O O . THR A 1 107 ? 3.776 9.220 17.107 1.00 62.12 107 THR A O 1
ATOM 830 N N . ILE A 1 108 ? 4.184 9.966 15.035 1.00 65.06 108 ILE A N 1
ATOM 831 C CA . ILE A 1 108 ? 3.229 11.090 15.094 1.00 65.06 108 ILE A CA 1
ATOM 832 C C . ILE A 1 108 ? 1.777 10.612 15.125 1.00 65.06 108 ILE A C 1
ATOM 834 O O . ILE A 1 108 ? 0.963 11.158 15.876 1.00 65.06 108 ILE A O 1
ATOM 838 N N . PHE A 1 109 ? 1.431 9.616 14.314 1.00 61.62 109 PHE A N 1
ATOM 839 C CA . PHE A 1 109 ? 0.074 9.099 14.206 1.00 61.62 109 PHE A CA 1
ATOM 840 C C . PHE A 1 109 ? -0.344 8.412 15.509 1.00 61.62 109 PHE A C 1
ATOM 842 O O . PHE A 1 109 ? -1.423 8.693 16.038 1.00 61.62 109 PHE A O 1
ATOM 849 N N . PHE A 1 110 ? 0.542 7.609 16.104 1.00 56.47 110 PHE A N 1
ATOM 850 C CA . PHE A 1 110 ? 0.285 7.004 17.408 1.00 56.47 110 PHE A CA 1
ATOM 851 C C . PHE A 1 110 ? 0.150 8.062 18.516 1.00 56.47 110 PHE A C 1
ATOM 853 O O . PHE A 1 110 ? -0.769 7.981 19.336 1.00 56.47 110 PHE A O 1
ATOM 860 N N . PHE A 1 111 ? 0.991 9.103 18.501 1.00 53.84 111 PHE A N 1
ATOM 861 C CA . PHE A 1 111 ? 0.906 10.199 19.474 1.00 53.84 111 PHE A CA 1
ATOM 862 C C . PHE A 1 111 ? -0.392 11.001 19.332 1.00 53.84 111 PHE A C 1
ATOM 864 O O . PHE A 1 111 ? -1.073 11.269 20.320 1.00 53.84 111 PHE A O 1
ATOM 871 N N . SER A 1 112 ? -0.787 11.323 18.100 1.00 59.22 112 SER A N 1
ATOM 872 C CA . SER A 1 112 ? -1.971 12.141 17.821 1.00 59.22 112 SER A CA 1
ATOM 873 C C . SER A 1 112 ? -3.278 11.413 18.150 1.00 59.22 112 SER A C 1
ATOM 875 O O . SER A 1 112 ? -4.226 12.045 18.619 1.00 59.22 112 SER A O 1
ATOM 877 N N . TYR A 1 113 ? -3.348 10.088 17.960 1.00 59.41 113 TYR A N 1
ATOM 878 C CA . TYR A 1 113 ? -4.529 9.292 18.324 1.00 59.41 113 TYR A CA 1
ATOM 879 C C . TYR A 1 113 ? -4.661 9.044 19.830 1.00 59.41 113 TYR A C 1
ATOM 881 O O . TYR A 1 113 ? -5.787 9.031 20.342 1.00 59.41 113 TYR A O 1
ATOM 889 N N . LEU A 1 114 ? -3.547 8.863 20.548 1.00 54.31 114 LEU A N 1
ATOM 890 C CA . LEU A 1 114 ? -3.567 8.710 22.004 1.00 54.31 114 LEU A CA 1
ATOM 891 C C . LEU A 1 114 ? -3.957 10.031 22.689 1.00 54.31 114 LEU A C 1
ATOM 893 O O . LEU A 1 114 ? -4.808 10.037 23.583 1.00 54.31 114 LEU A O 1
ATOM 897 N N . ASP A 1 115 ? -3.419 11.154 22.209 1.00 52.53 115 ASP A N 1
ATOM 898 C CA . ASP A 1 115 ? -3.649 12.480 22.790 1.00 52.53 115 ASP A CA 1
ATOM 899 C C . ASP A 1 115 ? -5.088 12.981 22.560 1.00 52.53 115 ASP A C 1
ATOM 901 O O . ASP A 1 115 ? -5.751 13.479 23.476 1.00 52.53 115 ASP A O 1
ATOM 905 N N . TRP A 1 116 ? -5.673 12.711 21.383 1.00 48.66 116 TRP A N 1
ATOM 906 C CA . TRP A 1 116 ? -7.086 13.029 21.131 1.00 48.66 116 TRP A CA 1
ATOM 907 C C . TRP A 1 116 ? -8.022 12.332 22.121 1.00 48.66 116 TRP A C 1
ATOM 909 O O . TRP A 1 116 ? -9.054 12.894 22.475 1.00 48.66 116 TRP A O 1
ATOM 919 N N . ARG A 1 117 ? -7.704 11.117 22.589 1.00 53.81 117 ARG A N 1
ATOM 920 C CA . ARG A 1 117 ? -8.558 10.390 23.542 1.00 53.81 117 ARG A CA 1
ATOM 921 C C . ARG A 1 117 ? -8.474 10.976 24.953 1.00 53.81 117 ARG A C 1
ATOM 923 O O . ARG A 1 117 ? -9.505 11.051 25.622 1.00 53.81 117 ARG A O 1
ATOM 930 N N . ILE A 1 118 ? -7.299 11.455 25.364 1.00 54.06 118 ILE A N 1
ATOM 931 C CA . ILE A 1 118 ? -7.093 12.164 26.637 1.00 54.06 118 ILE A CA 1
ATOM 932 C C . ILE A 1 118 ? -7.819 13.519 26.611 1.00 54.06 118 ILE A C 1
ATOM 934 O O . ILE A 1 118 ? -8.566 13.841 27.536 1.00 54.06 118 ILE A O 1
ATOM 938 N N . LEU A 1 119 ? -7.701 14.282 25.521 1.00 51.16 119 LEU A N 1
ATOM 939 C CA . LEU A 1 119 ? -8.346 15.592 25.389 1.00 51.16 119 LEU A CA 1
ATOM 940 C C . LEU A 1 119 ? -9.877 15.500 25.238 1.00 51.16 119 LEU A C 1
ATOM 942 O O . LEU A 1 119 ? -10.596 16.308 25.837 1.00 51.16 119 LEU A O 1
ATOM 946 N N . ARG A 1 120 ? -10.405 14.497 24.513 1.00 52.72 120 ARG A N 1
ATOM 947 C CA . ARG A 1 120 ? -11.861 14.256 24.389 1.00 52.72 120 ARG A CA 1
ATOM 948 C C . ARG A 1 120 ? -12.480 13.732 25.685 1.00 52.72 120 ARG A C 1
ATOM 950 O O . ARG A 1 120 ? -13.584 14.138 26.039 1.00 52.72 120 ARG A O 1
ATOM 957 N N . GLY A 1 121 ? -11.766 12.862 26.404 1.00 53.22 121 GLY A N 1
ATOM 958 C CA . GLY A 1 121 ? -12.187 12.382 27.722 1.00 53.22 121 GLY A CA 1
ATOM 959 C C . GLY A 1 121 ? -12.303 13.524 28.734 1.00 53.22 121 GLY A C 1
ATOM 960 O O . GLY A 1 121 ? -13.288 13.609 29.464 1.00 53.22 121 GLY A O 1
ATOM 961 N N . CYS A 1 122 ? -11.355 14.464 28.711 1.00 50.38 122 CYS A N 1
ATOM 962 C CA . CYS A 1 122 ? -11.366 15.640 29.580 1.00 50.38 122 CYS A CA 1
ATOM 963 C C . CYS A 1 122 ? -12.432 16.689 29.206 1.00 50.38 122 CYS A C 1
ATOM 965 O O . CYS A 1 122 ? -12.954 17.368 30.093 1.00 50.38 122 CYS A O 1
ATOM 967 N N . THR A 1 123 ? -12.779 16.840 27.923 1.00 57.00 123 THR A N 1
ATOM 968 C CA . THR A 1 123 ? -13.821 17.789 27.483 1.00 57.00 123 THR A CA 1
ATOM 969 C C . THR A 1 123 ? -15.240 17.264 27.710 1.00 57.00 123 THR A C 1
ATOM 971 O O . THR A 1 123 ? -16.085 18.038 28.165 1.00 57.00 123 THR A O 1
ATOM 974 N N . ASP A 1 124 ? -15.505 15.968 27.502 1.00 53.78 124 ASP A N 1
ATOM 975 C CA . ASP A 1 124 ? -16.823 15.376 27.799 1.00 53.78 124 ASP A CA 1
ATOM 976 C C . ASP A 1 124 ? -17.090 15.319 29.316 1.00 53.78 124 ASP A C 1
ATOM 978 O O . ASP A 1 124 ? -18.167 15.719 29.765 1.00 53.78 124 ASP A O 1
ATOM 982 N N . ALA A 1 125 ? -16.085 14.956 30.128 1.00 53.94 125 ALA A N 1
ATOM 983 C CA . ALA A 1 125 ? -16.198 14.969 31.592 1.00 53.94 125 ALA A CA 1
ATOM 984 C C . ALA A 1 125 ? -16.524 16.372 32.140 1.00 53.94 125 ALA A C 1
ATOM 986 O O . ALA A 1 125 ? -17.443 16.543 32.939 1.00 53.94 125 ALA A O 1
ATOM 987 N N . ARG A 1 126 ? -15.861 17.415 31.623 1.00 51.91 126 ARG A N 1
ATOM 988 C CA . ARG A 1 126 ? -16.106 18.808 32.033 1.00 51.91 126 ARG A CA 1
ATOM 989 C C . ARG A 1 126 ? -17.472 19.352 31.591 1.00 51.91 126 ARG A C 1
ATOM 991 O O . ARG A 1 126 ? -17.962 20.308 32.196 1.00 51.91 126 ARG A O 1
ATOM 998 N N . SER A 1 127 ? -18.079 18.782 30.548 1.00 48.81 127 SER A N 1
ATOM 999 C CA . SER A 1 127 ? -19.419 19.169 30.085 1.00 48.81 127 SER A CA 1
ATOM 1000 C C . SER A 1 127 ? -20.529 18.547 30.942 1.00 48.81 127 SER A C 1
ATOM 1002 O O . SER A 1 127 ? -21.492 19.234 31.290 1.00 48.81 127 SER A O 1
ATOM 1004 N N . LYS A 1 128 ? -20.350 17.292 31.376 1.00 52.41 128 LYS A N 1
ATOM 1005 C CA . LYS A 1 128 ? -21.285 16.587 32.266 1.00 52.41 128 LYS A CA 1
ATOM 1006 C C . LYS A 1 128 ? -21.246 17.125 33.695 1.00 52.41 128 LYS A C 1
ATOM 1008 O O . LYS A 1 128 ? -22.302 17.322 34.292 1.00 52.41 128 LYS A O 1
ATOM 1013 N N . ASP A 1 129 ? -20.070 17.499 34.195 1.00 51.50 129 ASP A N 1
ATOM 1014 C CA . ASP A 1 129 ? -19.929 18.094 35.531 1.00 51.50 129 ASP A CA 1
ATOM 1015 C C . ASP A 1 129 ? -20.580 19.483 35.647 1.00 51.50 129 ASP A C 1
ATOM 1017 O O . ASP A 1 129 ? -21.024 19.885 36.721 1.00 51.50 129 ASP A O 1
ATOM 1021 N N . ARG A 1 130 ? -20.702 20.226 34.538 1.00 51.09 130 ARG A N 1
ATOM 1022 C CA . ARG A 1 130 ? -21.327 21.560 34.541 1.00 51.09 130 ARG A CA 1
ATOM 1023 C C . ARG A 1 130 ? -22.859 21.510 34.536 1.00 51.09 130 ARG A C 1
ATOM 1025 O O . ARG A 1 130 ? -23.493 22.475 34.954 1.00 51.09 130 ARG A O 1
ATOM 1032 N N . LEU A 1 131 ? -23.446 20.394 34.102 1.00 52.78 131 LEU A N 1
ATOM 1033 C CA . LEU A 1 131 ? -24.892 20.137 34.154 1.00 52.78 131 LEU A CA 1
ATOM 1034 C C . LEU A 1 131 ? -25.319 19.392 35.431 1.00 52.78 131 LEU A C 1
ATOM 1036 O O . LEU A 1 131 ? -26.507 19.326 35.732 1.00 52.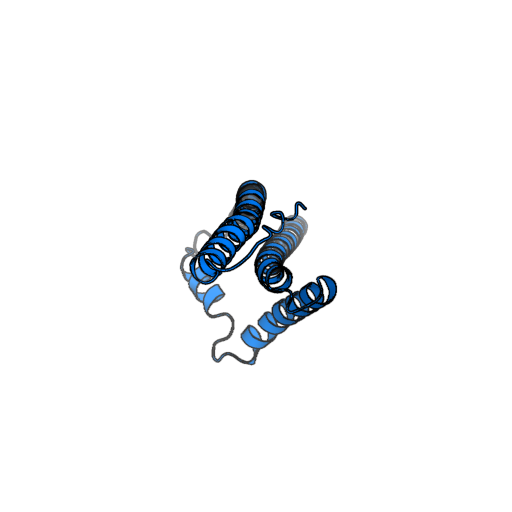78 131 LEU A O 1
ATOM 1040 N N . SER A 1 132 ? -24.359 18.882 36.207 1.00 47.69 132 SER A N 1
ATOM 1041 C CA . SER A 1 132 ? -24.576 18.104 37.428 1.00 47.69 132 SER A CA 1
ATOM 1042 C C . SER A 1 132 ? -24.030 18.818 38.673 1.00 47.69 132 SER A C 1
ATOM 1044 O O . SER A 1 132 ? -23.347 18.225 39.505 1.00 47.69 132 SER A O 1
ATOM 1046 N N . SER A 1 133 ? -24.368 20.098 38.864 1.00 47.84 133 SER A N 1
ATOM 1047 C CA . SER A 1 133 ? -24.106 20.813 40.129 1.00 47.84 133 SER A CA 1
ATOM 1048 C C . SER A 1 133 ? -25.044 20.403 41.278 1.00 47.84 133 SER A C 1
ATOM 1050 O O . SER A 1 133 ? -25.150 21.099 42.289 1.00 47.84 133 SER A O 1
ATOM 1052 N N . ARG A 1 134 ? -25.705 19.243 41.174 1.00 51.84 134 ARG A N 1
ATOM 1053 C CA . ARG A 1 134 ? -26.334 18.573 42.311 1.00 51.84 134 ARG A CA 1
ATOM 1054 C C . ARG A 1 134 ? -25.701 17.199 42.518 1.00 51.84 134 ARG A C 1
ATOM 1056 O O . ARG A 1 134 ? -25.766 16.339 41.652 1.00 51.84 134 ARG A O 1
ATOM 1063 N N . SER A 1 135 ? -25.138 17.058 43.717 1.00 44.25 135 SER A N 1
ATOM 1064 C CA . SER A 1 135 ? -24.725 15.836 44.415 1.00 44.25 135 SER A CA 1
ATOM 1065 C C . SER A 1 135 ? -23.596 14.991 43.813 1.00 44.25 135 SER A C 1
ATOM 1067 O O . SER A 1 135 ? -23.819 14.129 42.978 1.00 44.25 135 SER A O 1
ATOM 1069 N N . SER A 1 136 ? -22.423 15.178 44.431 1.00 49.09 136 SER A N 1
ATOM 1070 C CA . SER A 1 136 ? -21.530 14.138 44.966 1.00 49.09 136 SER A CA 1
ATOM 1071 C C . SER A 1 136 ? -20.915 13.099 44.020 1.00 49.09 136 SER A C 1
ATOM 1073 O O . SER A 1 136 ? -21.610 12.331 43.372 1.00 49.09 136 SER A O 1
ATOM 1075 N N . ILE A 1 137 ? -19.595 12.949 44.195 1.00 46.38 137 ILE A N 1
ATOM 1076 C CA . ILE A 1 137 ? -18.728 11.844 43.756 1.00 46.38 137 ILE A CA 1
ATOM 1077 C C . ILE A 1 137 ? -18.148 12.056 42.356 1.00 46.38 137 ILE A C 1
ATOM 1079 O O . ILE A 1 137 ? -18.704 11.664 41.338 1.00 46.38 137 ILE A O 1
ATOM 1083 N N . THR A 1 138 ? -16.947 12.626 42.339 1.00 46.03 138 THR A N 1
ATOM 1084 C CA . THR A 1 138 ? -16.003 12.514 41.230 1.00 46.03 138 THR A CA 1
ATOM 1085 C C . THR A 1 138 ? -15.654 11.039 40.991 1.00 46.03 138 THR A C 1
ATOM 1087 O O . THR A 1 138 ? -15.127 10.384 41.898 1.00 46.03 138 THR A O 1
ATOM 1090 N N . PRO A 1 139 ? -15.853 10.473 39.788 1.00 41.91 139 PRO A N 1
ATOM 1091 C CA . PRO A 1 139 ? -15.129 9.283 39.403 1.00 41.91 139 PRO A CA 1
ATOM 1092 C C . PRO A 1 139 ? -13.801 9.716 38.779 1.00 41.91 139 PRO A C 1
ATOM 1094 O O . PRO A 1 139 ? -13.742 10.530 37.862 1.00 41.91 139 PRO A O 1
ATOM 1097 N N . ARG A 1 140 ? -12.728 9.161 39.342 1.00 44.09 140 ARG A N 1
ATOM 1098 C CA . ARG A 1 140 ? -11.369 9.100 38.797 1.00 44.09 140 ARG A CA 1
ATOM 1099 C C . ARG A 1 140 ? -11.357 9.150 37.265 1.00 44.09 140 ARG A C 1
ATOM 1101 O O . ARG A 1 140 ? -11.993 8.310 36.630 1.00 44.09 140 ARG A O 1
ATOM 1108 N N . CYS A 1 141 ? -10.538 10.040 36.696 1.00 43.12 141 CYS A N 1
ATOM 1109 C CA . CYS A 1 141 ? -9.903 9.774 35.408 1.00 43.12 141 CYS A CA 1
ATOM 1110 C C . CYS A 1 141 ? -9.219 8.412 35.545 1.00 43.12 141 CYS A C 1
ATOM 1112 O O . CYS A 1 141 ? -8.196 8.293 36.222 1.00 43.12 141 CYS A O 1
ATOM 1114 N N . PHE A 1 142 ? -9.875 7.371 35.040 1.00 37.00 142 PHE A N 1
ATOM 1115 C CA . PHE A 1 142 ? -9.369 6.016 35.118 1.00 37.00 142 PHE A CA 1
ATOM 1116 C C . PHE A 1 142 ? -8.113 5.976 34.255 1.00 37.00 142 PHE A C 1
ATOM 1118 O O . PHE A 1 142 ? -8.151 6.332 33.074 1.00 37.00 142 PHE A O 1
ATOM 1125 N N . GLY A 1 143 ? -7.001 5.647 34.909 1.00 39.09 143 GLY A N 1
ATOM 1126 C CA . GLY A 1 143 ? -5.755 5.337 34.243 1.00 39.09 143 GLY A CA 1
ATOM 1127 C C . GLY A 1 143 ? -5.943 4.176 33.274 1.00 39.09 143 GLY A C 1
ATOM 1128 O O . GLY A 1 143 ? -6.918 3.431 33.354 1.00 39.09 143 GLY A O 1
ATOM 1129 N N . ILE A 1 144 ? -4.996 4.129 32.348 1.00 35.78 144 ILE A N 1
ATOM 1130 C CA . ILE A 1 144 ? -4.600 3.009 31.490 1.00 35.78 144 ILE A CA 1
ATOM 1131 C C . ILE A 1 144 ? -5.111 1.652 31.999 1.00 35.78 144 ILE A C 1
ATOM 1133 O O . ILE A 1 144 ? -4.849 1.334 33.183 1.00 35.78 144 ILE A O 1
#

Secondary structure (DSSP, 8-state):
--HHHHHHHHHHHHHHHHHHHHHHHHHHHHHHHHHTTSS-HHHHHHHHHHHHHHHHHIIIIISTTSSHHHHHHHTTS-GGG--HHHHHHHHHHHHHHHHHHHHHHHHHHHHHHHHHHHHHHHHHHHHHHHH--SS---------